Protein AF-A0AAW8UEX6-F1 (afdb_monomer_lite)

pLDDT: mean 79.21, std 12.57, range [28.19, 94.69]

Organism: NCBI:txid1358

Structure (mmCIF, N/CA/C/O backbone):
data_AF-A0AAW8UEX6-F1
#
_entry.id   AF-A0AAW8UEX6-F1
#
loop_
_atom_site.group_PDB
_atom_site.id
_atom_site.type_symbol
_atom_site.label_atom_id
_atom_site.label_alt_id
_atom_site.label_comp_id
_atom_site.label_asym_id
_atom_site.label_entity_id
_atom_site.label_seq_id
_atom_site.pdbx_PDB_ins_code
_atom_site.Cartn_x
_atom_site.Cartn_y
_atom_site.Cartn_z
_atom_site.occupancy
_atom_site.B_iso_or_equiv
_atom_site.auth_seq_id
_atom_site.auth_comp_id
_atom_site.auth_asym_id
_atom_site.auth_atom_id
_atom_site.pdbx_PDB_model_num
ATOM 1 N N . MET A 1 1 ? 12.044 22.350 -13.941 1.00 40.78 1 MET A N 1
ATOM 2 C CA . MET A 1 1 ? 11.213 21.333 -14.609 1.00 40.78 1 MET A CA 1
ATOM 3 C C . MET A 1 1 ? 11.373 20.069 -13.794 1.00 40.78 1 MET A C 1
ATOM 5 O O . MET A 1 1 ? 12.508 19.643 -13.635 1.00 40.78 1 MET A O 1
ATOM 9 N N . SER A 1 2 ? 10.302 19.578 -13.172 1.00 47.12 2 SER A N 1
ATOM 10 C CA . SER A 1 2 ? 10.301 18.225 -12.612 1.00 47.12 2 SER A CA 1
ATOM 11 C C . SER A 1 2 ? 10.229 17.292 -13.816 1.00 47.12 2 SER A C 1
ATOM 13 O O . SER A 1 2 ? 9.308 17.398 -14.619 1.00 47.12 2 SER A O 1
ATOM 15 N N . THR A 1 3 ? 11.288 16.526 -14.040 1.00 62.28 3 THR A N 1
ATOM 16 C CA . THR A 1 3 ? 11.260 15.385 -14.950 1.00 62.28 3 THR A CA 1
ATOM 17 C C . THR A 1 3 ? 10.603 14.263 -14.170 1.00 62.28 3 THR A C 1
ATOM 19 O O . THR A 1 3 ? 11.248 13.708 -13.283 1.00 62.28 3 THR A O 1
ATOM 22 N N . GLU A 1 4 ? 9.320 14.022 -14.432 1.00 71.56 4 GLU A N 1
ATOM 23 C CA . GLU A 1 4 ? 8.622 12.826 -13.951 1.00 71.56 4 GLU A CA 1
ATOM 24 C C . GLU A 1 4 ? 9.456 11.600 -14.346 1.00 71.56 4 GLU A C 1
ATOM 26 O O . GLU A 1 4 ? 9.853 11.463 -15.508 1.00 71.56 4 GLU A O 1
ATOM 31 N N . LEU A 1 5 ? 9.809 10.767 -13.364 1.00 82.94 5 LEU A N 1
ATOM 32 C CA . LEU A 1 5 ? 10.543 9.519 -13.593 1.00 82.94 5 LEU A CA 1
ATOM 33 C C . LEU A 1 5 ? 9.589 8.397 -13.996 1.00 82.94 5 LEU A C 1
ATOM 35 O O . LEU A 1 5 ? 10.024 7.404 -14.586 1.00 82.94 5 LEU A O 1
ATOM 39 N N . ILE A 1 6 ? 8.310 8.544 -13.650 1.00 88.81 6 ILE A N 1
ATOM 40 C CA . ILE A 1 6 ? 7.278 7.536 -13.825 1.00 88.81 6 ILE A CA 1
ATOM 41 C C . ILE A 1 6 ? 6.159 8.085 -14.711 1.00 88.81 6 ILE A C 1
ATOM 43 O O . ILE A 1 6 ? 5.722 9.221 -14.568 1.00 88.81 6 ILE A O 1
ATOM 47 N N . SER A 1 7 ? 5.656 7.251 -15.619 1.00 90.88 7 SER A N 1
ATOM 48 C CA . SER A 1 7 ? 4.504 7.570 -16.466 1.00 90.88 7 SER A CA 1
ATOM 49 C C . SER A 1 7 ? 3.579 6.360 -16.640 1.00 90.88 7 SER A C 1
ATOM 51 O O . SER A 1 7 ? 3.886 5.266 -16.171 1.00 90.88 7 SER A O 1
ATOM 53 N N . ASN A 1 8 ? 2.413 6.567 -17.269 1.00 91.25 8 ASN A N 1
ATOM 54 C CA . ASN A 1 8 ? 1.424 5.520 -17.582 1.00 91.25 8 ASN A CA 1
ATOM 55 C C . ASN A 1 8 ? 1.068 4.612 -16.391 1.00 91.25 8 ASN A C 1
ATOM 57 O O . ASN A 1 8 ? 1.027 3.388 -16.502 1.00 91.25 8 ASN A O 1
ATOM 61 N N . ILE A 1 9 ? 0.800 5.229 -15.239 1.00 92.81 9 ILE A N 1
ATOM 62 C CA . ILE A 1 9 ? 0.497 4.507 -14.004 1.00 92.81 9 ILE A CA 1
ATOM 63 C C . ILE A 1 9 ? -0.887 3.853 -14.097 1.00 92.81 9 ILE A C 1
ATOM 65 O O . ILE A 1 9 ? -1.900 4.523 -14.306 1.00 92.81 9 ILE A O 1
ATOM 69 N N . SER A 1 10 ? -0.925 2.545 -13.867 1.00 93.19 10 SER A N 1
ATOM 70 C CA . SER A 1 10 ? -2.130 1.741 -13.695 1.00 93.19 10 SER A CA 1
ATOM 71 C C . SER A 1 10 ? -2.146 1.158 -12.286 1.00 93.19 10 SER A C 1
ATOM 73 O O . SER A 1 10 ? -1.207 0.487 -11.866 1.00 93.19 10 SER A O 1
ATOM 75 N N . VAL A 1 11 ? -3.221 1.412 -11.541 1.00 92.56 11 VAL A N 1
ATOM 76 C CA . VAL A 1 11 ? -3.396 0.929 -10.166 1.00 92.56 11 VAL A CA 1
ATOM 77 C C . VAL A 1 11 ? -4.535 -0.082 -10.146 1.00 92.56 11 VAL A C 1
ATOM 79 O O . VAL A 1 11 ? -5.685 0.256 -10.424 1.00 92.56 11 VAL A O 1
ATOM 82 N N . THR A 1 12 ? -4.225 -1.327 -9.793 1.00 92.81 12 THR A N 1
ATOM 83 C CA . THR A 1 12 ? -5.200 -2.418 -9.682 1.00 92.81 12 THR A CA 1
ATOM 84 C C . THR A 1 12 ? -5.254 -2.926 -8.249 1.00 92.81 12 THR A C 1
ATOM 86 O O . THR A 1 12 ? -4.227 -3.253 -7.663 1.00 92.81 12 THR A O 1
ATOM 89 N N . LEU A 1 13 ? -6.457 -3.038 -7.683 1.00 91.25 13 LEU A N 1
ATOM 90 C CA . LEU A 1 13 ? -6.670 -3.687 -6.389 1.00 91.25 13 LEU A CA 1
ATOM 91 C C . LEU A 1 13 ? -6.642 -5.212 -6.572 1.00 91.25 13 LEU A C 1
ATOM 93 O O . LEU A 1 13 ? -7.591 -5.790 -7.102 1.00 91.25 13 LEU A O 1
ATOM 97 N N . SER A 1 14 ? -5.553 -5.846 -6.142 1.00 89.69 14 SER A N 1
ATOM 98 C CA . SER A 1 14 ? -5.319 -7.291 -6.268 1.00 89.69 14 SER A CA 1
ATOM 99 C C . SER A 1 14 ? -6.059 -8.083 -5.196 1.00 89.69 14 SER A C 1
ATOM 101 O O . SER A 1 14 ? -6.673 -9.110 -5.481 1.00 89.69 14 SER A O 1
ATOM 103 N N . GLU A 1 15 ? -6.018 -7.605 -3.953 1.00 88.56 15 GLU A N 1
ATOM 104 C CA . GLU A 1 15 ? -6.711 -8.235 -2.836 1.00 88.56 15 GLU A CA 1
ATOM 105 C C . GLU A 1 15 ? -7.242 -7.186 -1.862 1.00 88.56 15 GLU A C 1
ATOM 107 O O . GLU A 1 15 ? -6.566 -6.217 -1.522 1.00 88.56 15 GLU A O 1
ATOM 112 N N . LEU A 1 16 ? -8.462 -7.424 -1.381 1.00 87.69 16 LEU A N 1
ATOM 113 C CA . LEU A 1 16 ? -9.099 -6.651 -0.330 1.00 87.69 16 LEU A CA 1
ATOM 114 C C . LEU A 1 16 ? -9.545 -7.595 0.777 1.00 87.69 16 LEU A C 1
ATOM 116 O O . LEU A 1 16 ? -10.330 -8.514 0.531 1.00 87.69 16 LEU A O 1
ATOM 120 N N . LYS A 1 17 ? -9.089 -7.349 2.002 1.00 85.25 17 LYS A N 1
ATOM 121 C CA . LYS A 1 17 ? -9.559 -8.064 3.187 1.00 85.25 17 LYS A CA 1
ATOM 122 C C . LYS A 1 17 ? -9.986 -7.070 4.245 1.00 85.25 17 LYS A C 1
ATOM 124 O O . LYS A 1 17 ? -9.276 -6.124 4.567 1.00 85.25 17 LYS A O 1
ATOM 129 N N . PHE A 1 18 ? -11.153 -7.322 4.802 1.00 82.19 18 PHE A N 1
ATOM 130 C CA . PHE A 1 18 ? -11.672 -6.588 5.934 1.00 82.19 18 PHE A CA 1
ATOM 131 C C . PHE A 1 18 ? -12.153 -7.609 6.947 1.00 82.19 18 PHE A C 1
ATOM 133 O O . PHE A 1 18 ? -13.060 -8.387 6.650 1.00 82.19 18 PHE A O 1
ATOM 140 N N . ASP A 1 19 ? -11.509 -7.630 8.106 1.00 79.88 19 ASP A N 1
ATOM 141 C CA . ASP A 1 19 ? -11.882 -8.512 9.201 1.00 79.88 19 ASP A CA 1
ATOM 142 C C . ASP A 1 19 ? -12.117 -7.664 10.449 1.00 79.88 19 ASP A C 1
ATOM 144 O O . ASP A 1 19 ? -11.215 -6.998 10.961 1.00 79.88 19 ASP A O 1
ATOM 148 N N . MET A 1 20 ? -13.367 -7.667 10.904 1.00 79.56 20 MET A N 1
ATOM 149 C CA . MET A 1 20 ? -13.786 -7.077 12.167 1.00 79.56 20 MET A CA 1
ATOM 150 C C . MET A 1 20 ? -14.446 -8.165 12.991 1.00 79.56 20 MET A C 1
ATOM 152 O O . MET A 1 20 ? -15.650 -8.408 12.887 1.00 79.56 20 MET A O 1
ATOM 156 N N . GLN A 1 21 ? -13.656 -8.820 13.830 1.00 75.25 21 GLN A N 1
ATOM 157 C CA . GLN A 1 21 ? -14.174 -9.878 14.691 1.00 75.25 21 GLN A CA 1
ATOM 158 C C . GLN A 1 21 ? -14.960 -9.305 15.880 1.00 75.25 21 GLN A C 1
ATOM 160 O O . GLN A 1 21 ? -15.771 -10.005 16.486 1.00 75.25 21 GLN A O 1
ATOM 165 N N . LYS A 1 22 ? -14.735 -8.029 16.224 1.00 75.88 22 LYS A N 1
ATOM 166 C CA . LYS A 1 22 ? -15.435 -7.297 17.289 1.00 75.88 22 LYS A CA 1
ATOM 167 C C . LYS A 1 22 ? -15.482 -5.802 16.969 1.00 75.88 22 LYS A C 1
ATOM 169 O O . LYS A 1 22 ? -14.673 -5.315 16.193 1.00 75.88 22 LYS A O 1
ATOM 174 N N . PHE A 1 23 ? -16.391 -5.041 17.576 1.00 75.50 23 PHE A N 1
ATOM 175 C CA . PHE A 1 23 ? -16.307 -3.581 17.457 1.00 75.50 23 PHE A CA 1
ATOM 176 C C . PHE A 1 23 ? -14.954 -3.093 18.013 1.00 75.50 23 PHE A C 1
ATOM 178 O O . PHE A 1 23 ? -14.547 -3.572 19.077 1.00 75.50 23 PHE A O 1
ATOM 185 N N . PRO A 1 24 ? -14.229 -2.201 17.309 1.00 76.94 24 PRO A N 1
ATOM 186 C CA . PRO A 1 24 ? -12.969 -1.663 17.804 1.00 76.94 24 PRO A CA 1
ATOM 187 C C . PRO A 1 24 ? -13.174 -0.956 19.139 1.00 76.94 24 PRO A C 1
ATOM 189 O O . PRO A 1 24 ? -14.153 -0.231 19.318 1.00 76.94 24 PRO A O 1
ATOM 192 N N . ASN A 1 25 ? -12.251 -1.177 20.075 1.00 77.50 25 ASN A N 1
ATOM 193 C CA . ASN A 1 25 ? -12.262 -0.436 21.328 1.00 77.50 25 ASN A CA 1
ATOM 194 C C . ASN A 1 25 ? -12.066 1.049 21.018 1.00 77.50 25 ASN A C 1
ATOM 196 O O . ASN A 1 25 ? -11.170 1.406 20.254 1.00 77.50 25 ASN A O 1
ATOM 200 N N . VAL A 1 26 ? -12.909 1.885 21.611 1.00 74.69 26 VAL A N 1
ATOM 201 C CA . VAL A 1 26 ? -12.828 3.342 21.521 1.00 74.69 26 VAL A CA 1
ATOM 202 C C . VAL A 1 26 ? -12.106 3.905 22.741 1.00 74.69 26 VAL A C 1
ATOM 204 O O . VAL A 1 26 ? -12.065 3.265 23.795 1.00 74.69 26 VAL A O 1
ATOM 207 N N . ASP A 1 27 ? -11.537 5.095 22.596 1.00 75.00 27 ASP A N 1
ATOM 208 C CA . ASP A 1 27 ? -11.001 5.867 23.712 1.00 75.00 27 ASP A CA 1
ATOM 209 C C . ASP A 1 27 ? -12.117 6.474 24.591 1.00 75.00 27 ASP A C 1
ATOM 211 O O . ASP A 1 27 ? -13.318 6.288 24.367 1.00 75.00 27 ASP A O 1
ATOM 215 N N . GLU A 1 28 ? -11.714 7.232 25.610 1.00 78.12 28 GLU A N 1
ATOM 216 C CA . GLU A 1 28 ? -12.614 7.952 26.519 1.00 78.12 28 GLU A CA 1
ATOM 217 C C . GLU A 1 28 ? -13.505 9.006 25.829 1.00 78.12 28 GLU A C 1
ATOM 219 O O . GLU A 1 28 ? -14.533 9.398 26.382 1.00 78.12 28 GLU A O 1
ATOM 224 N N . ASN A 1 29 ? -13.160 9.416 24.604 1.00 77.38 29 ASN A N 1
ATOM 225 C CA . ASN A 1 29 ? -13.908 10.361 23.775 1.00 77.38 29 ASN A CA 1
ATOM 226 C C . ASN A 1 29 ? -14.780 9.663 22.718 1.00 77.38 29 ASN A C 1
ATOM 228 O O . ASN A 1 29 ? -15.321 10.327 21.828 1.00 77.38 29 ASN A O 1
ATOM 232 N N . ASN A 1 30 ? -14.936 8.338 22.811 1.00 72.06 30 ASN A N 1
ATOM 233 C CA . ASN A 1 30 ? -15.661 7.514 21.847 1.00 72.06 30 ASN A CA 1
ATOM 234 C C . ASN A 1 30 ? -15.061 7.583 20.424 1.00 72.06 30 ASN A C 1
ATOM 236 O O . ASN A 1 30 ? -15.783 7.481 19.428 1.00 72.06 30 ASN A O 1
ATOM 240 N N . GLN A 1 31 ? -13.743 7.778 20.325 1.00 73.94 31 GLN A N 1
ATOM 241 C CA . GLN A 1 31 ? -12.986 7.803 19.077 1.00 73.94 31 GLN A CA 1
ATOM 242 C C . GLN A 1 31 ? -12.211 6.501 18.882 1.00 73.94 31 GLN A C 1
ATOM 244 O O . GLN A 1 31 ? -11.728 5.889 19.832 1.00 73.94 31 GLN A O 1
ATOM 249 N N . VAL A 1 32 ? -12.086 6.077 17.626 1.00 78.62 32 VAL A N 1
ATOM 250 C CA . VAL A 1 32 ? -11.239 4.942 17.245 1.00 78.62 32 VAL A CA 1
ATOM 251 C C . VAL A 1 32 ? -9.905 5.467 16.744 1.00 78.62 32 VAL A C 1
ATOM 253 O O . VAL A 1 32 ? -9.859 6.293 15.831 1.00 78.62 32 VAL A O 1
ATOM 256 N N . SER A 1 33 ? -8.822 4.968 17.331 1.00 80.88 33 SER A N 1
ATOM 257 C CA . SER A 1 33 ? -7.461 5.219 16.875 1.00 80.88 33 SER A CA 1
ATOM 258 C C . SER A 1 33 ? -7.150 4.361 15.654 1.00 80.88 33 SER A C 1
ATOM 260 O O . SER A 1 33 ? -7.652 3.240 15.510 1.00 80.88 33 SER A O 1
ATOM 262 N N . VAL A 1 34 ? -6.291 4.887 14.779 1.00 80.62 34 VAL A N 1
ATOM 263 C CA . VAL A 1 34 ? -5.934 4.232 13.519 1.00 80.62 34 VAL A CA 1
ATOM 264 C C . VAL A 1 34 ? -4.442 4.241 13.287 1.00 80.62 34 VAL A C 1
ATOM 266 O O . VAL A 1 34 ? -3.789 5.275 13.381 1.00 80.62 34 VAL A O 1
ATOM 269 N N . GLY A 1 35 ? -3.916 3.065 12.959 1.00 79.81 35 GLY A N 1
ATOM 270 C CA . GLY A 1 35 ? -2.525 2.880 12.565 1.00 79.81 35 GLY A CA 1
ATOM 271 C C . GLY A 1 35 ? -2.472 2.385 11.138 1.00 79.81 35 GLY A C 1
ATOM 272 O O . GLY A 1 35 ? -3.219 1.478 10.781 1.00 79.81 35 GLY A O 1
ATOM 273 N N . ILE A 1 36 ? -1.588 2.963 10.332 1.00 80.56 36 ILE A N 1
ATOM 274 C CA . ILE A 1 36 ? -1.416 2.574 8.935 1.00 80.56 36 ILE A CA 1
ATOM 275 C C . ILE A 1 36 ? -0.019 1.984 8.764 1.00 80.56 36 ILE A C 1
ATOM 277 O O . ILE A 1 36 ? 0.987 2.630 9.049 1.00 80.56 36 ILE A O 1
ATOM 281 N N . GLY A 1 37 ? 0.016 0.726 8.339 1.00 78.44 37 GLY A N 1
ATOM 282 C CA . GLY A 1 37 ? 1.183 0.030 7.830 1.00 78.44 37 GLY A CA 1
ATOM 283 C C . GLY A 1 37 ? 1.213 0.104 6.308 1.00 78.44 37 GLY A C 1
ATOM 284 O O . GLY A 1 37 ? 0.182 -0.053 5.654 1.00 78.44 37 GLY A O 1
ATOM 285 N N . THR A 1 38 ? 2.384 0.320 5.722 1.00 78.38 38 THR A N 1
ATOM 286 C CA . THR A 1 38 ? 2.561 0.295 4.266 1.00 78.38 38 THR A CA 1
ATOM 287 C C . THR A 1 38 ? 3.846 -0.431 3.925 1.00 78.38 38 THR A C 1
ATOM 289 O O . THR A 1 38 ? 4.838 -0.292 4.638 1.00 78.38 38 THR A O 1
ATOM 292 N N . LYS A 1 39 ? 3.819 -1.241 2.871 1.00 77.88 39 LYS A N 1
ATOM 293 C CA . LYS A 1 39 ? 4.997 -1.912 2.328 1.00 77.88 39 LYS A CA 1
ATOM 294 C C . LYS A 1 39 ? 4.913 -1.891 0.809 1.00 77.88 39 LYS A C 1
ATOM 296 O O . LYS A 1 39 ? 3.936 -2.377 0.252 1.00 77.88 39 LYS A O 1
ATOM 301 N N . ILE A 1 40 ? 5.957 -1.392 0.162 1.00 78.25 40 ILE A N 1
ATOM 302 C CA . ILE A 1 40 ? 6.204 -1.673 -1.249 1.00 78.25 40 ILE A CA 1
ATOM 303 C C . ILE A 1 40 ? 7.019 -2.964 -1.306 1.00 78.25 40 ILE A C 1
ATOM 305 O O . ILE A 1 40 ? 8.049 -3.084 -0.640 1.00 78.25 40 ILE A O 1
ATOM 309 N N . ASP A 1 41 ? 6.506 -3.965 -2.007 1.00 72.62 41 ASP A N 1
ATOM 310 C CA . ASP A 1 41 ? 7.178 -5.242 -2.201 1.00 72.62 41 ASP A CA 1
ATOM 311 C C . ASP A 1 41 ? 8.086 -5.215 -3.439 1.00 72.62 41 ASP A C 1
ATOM 313 O O . ASP A 1 41 ? 8.389 -4.164 -3.998 1.00 72.62 41 ASP A O 1
ATOM 317 N N . SER A 1 42 ? 8.563 -6.385 -3.856 1.00 74.06 42 SER A N 1
ATOM 318 C CA . SER A 1 42 ? 9.499 -6.533 -4.968 1.00 74.06 42 SER A CA 1
ATOM 319 C C . SER A 1 42 ? 9.029 -5.885 -6.276 1.00 74.06 42 SER A C 1
ATOM 321 O O . SER A 1 42 ? 7.891 -6.091 -6.708 1.00 74.06 42 SER A O 1
ATOM 323 N N . LEU A 1 43 ? 9.963 -5.215 -6.955 1.00 88.12 43 LEU A N 1
ATOM 324 C CA . LEU A 1 43 ? 9.820 -4.788 -8.343 1.00 88.12 43 LEU A CA 1
ATOM 325 C C . LEU A 1 43 ? 9.875 -5.991 -9.282 1.00 88.12 43 LEU A C 1
ATOM 327 O O . LEU A 1 43 ? 10.787 -6.817 -9.217 1.00 88.12 43 LEU A O 1
ATOM 331 N N . LYS A 1 44 ? 8.941 -6.039 -10.223 1.00 89.69 44 LYS A N 1
ATOM 332 C CA . LYS A 1 44 ? 8.912 -7.011 -11.304 1.00 89.69 44 LYS A CA 1
ATOM 333 C C . LYS A 1 44 ? 8.985 -6.288 -12.639 1.00 89.69 44 LYS A C 1
ATOM 335 O O . LYS A 1 44 ? 8.221 -5.370 -12.913 1.00 89.69 44 LYS A O 1
ATOM 340 N N . LYS A 1 45 ? 9.874 -6.751 -13.511 1.00 91.38 45 LYS A N 1
ATOM 341 C CA . LYS A 1 45 ? 9.902 -6.326 -14.909 1.00 91.38 45 LYS A CA 1
ATOM 342 C C . LYS A 1 45 ? 8.837 -7.083 -15.701 1.00 91.38 45 LYS A C 1
ATOM 344 O O . LYS A 1 45 ? 8.835 -8.316 -15.678 1.00 91.38 45 LYS A O 1
ATOM 349 N N . ILE A 1 46 ? 7.965 -6.357 -16.399 1.00 90.75 46 ILE A N 1
ATOM 350 C CA . ILE A 1 46 ? 7.027 -6.940 -17.368 1.00 90.75 46 ILE A CA 1
ATOM 351 C C . ILE A 1 46 ? 7.712 -6.974 -18.735 1.00 90.75 46 ILE A C 1
ATOM 353 O O . ILE A 1 46 ? 7.892 -8.043 -19.314 1.00 90.75 46 ILE A O 1
ATOM 357 N N . GLU A 1 47 ? 8.192 -5.818 -19.192 1.00 90.69 47 GLU A N 1
ATOM 358 C CA . GLU A 1 47 ? 8.989 -5.671 -20.408 1.00 90.69 47 GLU A CA 1
ATOM 359 C C . GLU A 1 47 ? 9.974 -4.498 -20.283 1.00 90.69 47 GLU A C 1
ATOM 361 O O . GLU A 1 47 ? 10.198 -3.959 -19.200 1.00 90.69 47 GLU A O 1
ATOM 366 N N . ILE A 1 48 ? 10.695 -4.164 -21.353 1.00 88.00 48 ILE A N 1
ATOM 367 C CA . ILE A 1 48 ? 11.661 -3.060 -21.308 1.00 88.00 48 ILE A CA 1
ATOM 368 C C . ILE A 1 48 ? 10.897 -1.748 -21.126 1.00 88.00 48 ILE A C 1
ATOM 370 O O . ILE A 1 48 ? 10.093 -1.395 -21.978 1.00 88.00 48 ILE A O 1
ATOM 374 N N . GLY A 1 49 ? 11.185 -1.035 -20.036 1.00 89.56 49 GLY A N 1
ATOM 375 C CA . GLY A 1 49 ? 10.546 0.245 -19.727 1.00 89.56 49 GLY A CA 1
ATOM 376 C C . GLY A 1 49 ? 9.215 0.126 -18.987 1.00 89.56 49 GLY A C 1
ATOM 377 O O . GLY A 1 49 ? 8.728 1.153 -18.544 1.00 89.56 49 GLY A O 1
ATOM 378 N N . HIS A 1 50 ? 8.681 -1.087 -18.788 1.00 93.44 50 HIS A N 1
ATOM 379 C CA . HIS A 1 50 ? 7.390 -1.325 -18.137 1.00 93.44 50 HIS A CA 1
ATOM 380 C C . HIS A 1 50 ? 7.521 -2.305 -16.962 1.00 93.44 50 HIS A C 1
ATOM 382 O O . HIS A 1 50 ? 8.020 -3.435 -17.103 1.00 93.44 50 HIS A O 1
ATOM 388 N N . TYR A 1 51 ? 7.070 -1.873 -15.788 1.00 93.12 51 TYR A N 1
ATOM 389 C CA . TYR A 1 51 ? 7.307 -2.548 -14.517 1.00 93.12 51 TYR A CA 1
ATOM 390 C C . TYR A 1 51 ? 6.034 -2.649 -13.679 1.00 93.12 51 TYR A C 1
ATOM 392 O O . TYR A 1 51 ? 5.066 -1.930 -13.890 1.00 93.12 51 TYR A O 1
ATOM 400 N N . SER A 1 52 ? 6.058 -3.567 -12.718 1.00 93.19 52 SER A N 1
ATOM 401 C CA . SER A 1 52 ? 4.980 -3.852 -11.776 1.00 93.19 52 SER A CA 1
ATOM 402 C C . SER A 1 52 ? 5.549 -3.921 -10.366 1.00 93.19 52 SER A C 1
ATOM 404 O O . SER A 1 52 ? 6.645 -4.447 -10.150 1.00 93.19 52 SER A O 1
ATOM 406 N N . VAL A 1 53 ? 4.796 -3.414 -9.399 1.00 90.88 53 VAL A N 1
ATOM 407 C CA . VAL A 1 53 ? 5.119 -3.532 -7.984 1.00 90.88 53 VAL A CA 1
ATOM 408 C C . VAL A 1 53 ? 3.862 -3.727 -7.157 1.00 90.88 53 VAL A C 1
ATOM 410 O O . VAL A 1 53 ? 2.811 -3.159 -7.446 1.00 90.88 53 VAL A O 1
ATOM 413 N N . HIS A 1 54 ? 3.985 -4.515 -6.095 1.00 88.06 54 HIS A N 1
ATOM 414 C CA . HIS A 1 54 ? 2.931 -4.664 -5.104 1.00 88.06 54 HIS A CA 1
ATOM 415 C C . HIS A 1 54 ? 3.082 -3.622 -3.999 1.00 88.06 54 HIS A C 1
ATOM 417 O O . HIS A 1 54 ? 4.115 -3.563 -3.336 1.00 88.06 54 HIS A O 1
ATOM 423 N N . ALA A 1 55 ? 2.049 -2.821 -3.771 1.00 86.56 55 ALA A N 1
ATOM 424 C CA . ALA A 1 55 ? 1.956 -1.909 -2.644 1.00 86.56 55 ALA A CA 1
ATOM 425 C C . ALA A 1 55 ? 0.865 -2.406 -1.691 1.00 86.56 55 ALA A C 1
ATOM 427 O O . ALA A 1 55 ? -0.323 -2.430 -2.015 1.00 86.56 55 ALA A O 1
ATOM 428 N N . VAL A 1 56 ? 1.289 -2.809 -0.499 1.00 84.88 56 VAL A N 1
ATOM 429 C CA . VAL A 1 56 ? 0.442 -3.399 0.532 1.00 84.88 56 VAL A CA 1
ATOM 430 C C . VAL A 1 56 ? 0.169 -2.376 1.622 1.00 84.88 56 VAL A C 1
ATOM 432 O O . VAL A 1 56 ? 1.094 -1.793 2.190 1.00 84.88 56 VAL A O 1
ATOM 43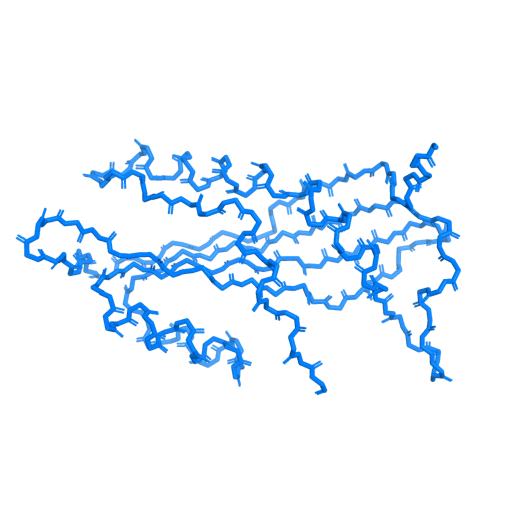5 N N . TYR A 1 57 ? -1.104 -2.223 1.963 1.00 83.56 57 TYR A N 1
ATOM 436 C CA . TYR A 1 57 ? -1.608 -1.316 2.983 1.00 83.56 57 TYR A CA 1
ATOM 437 C C . TYR A 1 57 ? -2.325 -2.121 4.046 1.00 83.56 57 TYR A C 1
ATOM 439 O O . TYR A 1 57 ? -3.175 -2.960 3.749 1.00 83.56 57 TYR A O 1
ATOM 447 N N . PHE A 1 58 ? -1.996 -1.828 5.293 1.00 83.19 58 PHE A N 1
ATOM 448 C CA . PHE A 1 58 ? -2.633 -2.415 6.451 1.00 83.19 58 PHE A CA 1
ATOM 449 C C . PHE A 1 58 ? -3.148 -1.300 7.344 1.00 83.19 58 PHE A C 1
ATOM 451 O O . PHE A 1 58 ? -2.409 -0.379 7.670 1.00 83.19 58 PHE A O 1
ATOM 458 N N . VAL A 1 59 ? -4.405 -1.369 7.755 1.00 83.38 59 VAL A N 1
ATOM 459 C CA . VAL A 1 59 ? -5.018 -0.379 8.635 1.00 83.38 59 VAL A CA 1
ATOM 460 C C . VAL A 1 59 ? -5.535 -1.090 9.877 1.00 83.38 59 VAL A C 1
ATOM 462 O O . VAL A 1 59 ? -6.384 -1.976 9.792 1.00 83.38 59 VAL A O 1
ATOM 465 N N . TYR A 1 60 ? -4.995 -0.703 11.028 1.00 84.44 60 TYR A N 1
ATOM 466 C CA . TYR A 1 60 ? -5.354 -1.203 12.352 1.00 84.44 60 TYR A CA 1
ATOM 467 C C . TYR A 1 60 ? -6.390 -0.287 12.985 1.00 84.44 60 TYR A C 1
ATOM 469 O O . TYR A 1 60 ? -6.221 0.932 12.948 1.00 84.44 60 TYR A O 1
ATOM 477 N N . LEU A 1 61 ? -7.418 -0.873 13.601 1.00 83.38 61 LEU A N 1
ATOM 478 C CA . LEU A 1 61 ? -8.481 -0.141 14.290 1.00 83.38 61 LEU A CA 1
ATOM 479 C C . LEU A 1 61 ? -8.562 -0.582 15.752 1.00 83.38 61 LEU A C 1
ATOM 481 O O . LEU A 1 61 ? -8.689 -1.775 16.032 1.00 83.38 61 LEU A O 1
ATOM 485 N N . GLY A 1 62 ? -8.543 0.367 16.684 1.00 83.50 62 GLY A N 1
ATOM 486 C CA . GLY A 1 62 ? -8.662 0.076 18.113 1.00 83.50 62 GLY A CA 1
ATOM 487 C C . GLY A 1 62 ? -8.383 1.297 18.978 1.00 83.50 62 GLY A C 1
ATOM 488 O O . GLY A 1 62 ? -8.515 2.427 18.515 1.00 83.50 62 GLY A O 1
ATOM 489 N N . ASN A 1 63 ? -7.974 1.061 20.222 1.00 82.88 63 ASN A N 1
ATOM 490 C CA . ASN A 1 63 ? -7.430 2.120 21.068 1.00 82.88 63 ASN A CA 1
ATOM 491 C C . ASN A 1 63 ? -5.960 2.402 20.705 1.00 82.88 63 ASN A C 1
ATOM 493 O O . ASN A 1 63 ? -5.324 1.621 19.992 1.00 82.88 63 ASN A O 1
ATOM 497 N N . GLU A 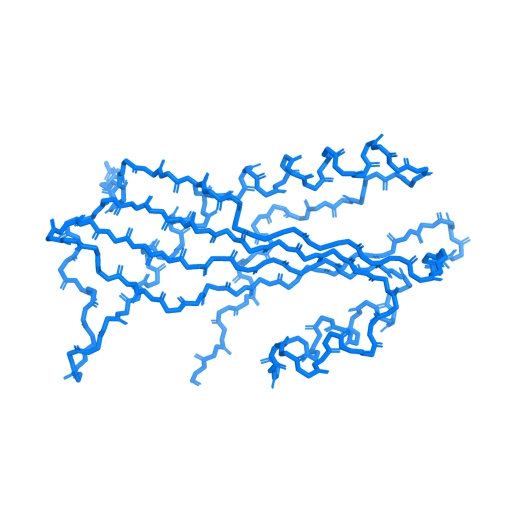1 64 ? -5.420 3.514 21.198 1.00 82.38 64 GLU A N 1
ATOM 498 C CA . GLU A 1 64 ? -4.072 3.981 20.857 1.00 82.38 64 GLU A CA 1
ATOM 499 C C . GLU A 1 64 ? -2.982 2.942 21.172 1.00 82.38 64 GLU A C 1
ATOM 501 O O . GLU A 1 64 ? -2.143 2.657 20.318 1.00 82.38 64 GLU A O 1
ATOM 506 N N . ASP A 1 65 ? -3.042 2.303 22.343 1.00 81.94 65 ASP A N 1
ATOM 507 C CA . ASP A 1 65 ? -2.059 1.299 22.769 1.00 81.94 65 ASP A CA 1
ATOM 508 C C . ASP A 1 65 ? -2.045 0.056 21.861 1.00 81.94 65 ASP A C 1
ATOM 510 O O . ASP A 1 65 ? -0.979 -0.445 21.485 1.00 81.94 65 ASP A O 1
ATOM 514 N N . GLU A 1 66 ? -3.224 -0.464 21.501 1.00 79.31 66 GLU A N 1
ATOM 515 C CA . GLU A 1 66 ? -3.366 -1.616 20.604 1.00 79.31 66 GLU A CA 1
ATOM 516 C C . GLU A 1 66 ? -2.872 -1.266 19.199 1.00 79.31 66 GLU A C 1
ATOM 518 O O . GLU A 1 66 ? -2.131 -2.037 18.582 1.00 79.31 66 GLU A O 1
ATOM 523 N N . VAL A 1 67 ? -3.237 -0.081 18.713 1.00 81.62 67 VAL A N 1
ATOM 524 C CA . VAL A 1 67 ? -2.842 0.427 17.401 1.00 81.62 67 VAL A CA 1
ATOM 525 C C . VAL A 1 67 ? -1.335 0.635 17.311 1.00 81.62 67 VAL A C 1
ATOM 527 O O . VAL A 1 67 ? -0.721 0.166 16.353 1.00 81.62 67 VAL A O 1
ATOM 530 N N . GLU A 1 68 ? -0.717 1.278 18.299 1.00 79.00 68 GLU A N 1
ATOM 531 C CA . GLU A 1 68 ? 0.719 1.557 18.289 1.00 79.00 68 GLU A CA 1
ATOM 532 C C . GLU A 1 68 ? 1.539 0.272 18.421 1.00 79.00 68 GLU A C 1
ATOM 534 O O . GLU A 1 68 ? 2.536 0.081 17.717 1.00 79.00 68 GLU A O 1
ATOM 539 N N . LYS A 1 69 ? 1.084 -0.662 19.265 1.00 79.75 69 LYS A N 1
ATOM 540 C CA . LYS A 1 69 ? 1.662 -2.006 19.338 1.00 79.75 69 LYS A CA 1
ATOM 541 C C . LYS A 1 69 ? 1.597 -2.700 17.979 1.00 79.75 69 LYS A C 1
ATOM 543 O O . LYS A 1 69 ? 2.581 -3.306 17.555 1.00 79.75 69 LYS A O 1
ATOM 548 N N . ASN A 1 70 ? 0.457 -2.625 17.294 1.00 78.12 70 ASN A N 1
ATOM 549 C CA . ASN A 1 70 ? 0.290 -3.295 16.013 1.00 78.12 70 ASN A CA 1
ATOM 550 C C . ASN A 1 70 ? 1.104 -2.639 14.892 1.00 78.12 70 ASN A C 1
ATOM 552 O O . ASN A 1 70 ? 1.735 -3.343 14.104 1.00 78.12 70 ASN A O 1
ATOM 556 N N . ARG A 1 71 ? 1.169 -1.304 14.874 1.00 74.50 71 ARG A N 1
ATOM 557 C CA . ARG A 1 71 ? 1.987 -0.523 13.942 1.00 74.50 71 ARG A CA 1
ATOM 558 C C . ARG A 1 71 ? 3.470 -0.881 14.048 1.00 74.50 71 ARG A C 1
ATOM 560 O O . ARG A 1 71 ? 4.110 -1.058 13.018 1.00 74.50 71 ARG A O 1
ATOM 567 N N . LYS A 1 72 ? 4.003 -1.032 15.268 1.00 74.12 72 LYS A N 1
ATOM 568 C CA . LYS A 1 72 ? 5.405 -1.435 15.496 1.00 74.12 72 LYS A CA 1
ATOM 569 C C . LYS A 1 72 ? 5.698 -2.870 15.072 1.00 74.12 72 LYS A C 1
ATOM 571 O O . LYS A 1 72 ? 6.749 -3.125 14.515 1.00 74.12 72 LYS A O 1
ATOM 576 N N . ASN A 1 73 ? 4.787 -3.807 15.324 1.00 70.50 73 ASN A N 1
ATOM 577 C CA . ASN A 1 73 ? 5.023 -5.217 14.995 1.00 70.50 73 ASN A CA 1
ATOM 578 C C . ASN A 1 73 ? 4.865 -5.522 13.494 1.00 70.50 73 ASN A C 1
ATOM 580 O O . ASN A 1 73 ? 5.412 -6.509 13.006 1.00 70.50 73 ASN A O 1
ATOM 584 N N . TRP A 1 74 ? 4.129 -4.687 12.753 1.00 66.69 74 TRP A N 1
ATOM 585 C CA . TRP A 1 74 ? 3.997 -4.804 11.297 1.00 66.69 74 TRP A CA 1
ATOM 586 C C . TRP A 1 74 ? 5.346 -4.779 10.576 1.00 66.69 74 TRP A C 1
ATOM 588 O O . TRP A 1 74 ? 5.540 -5.518 9.617 1.00 66.69 74 TRP A O 1
ATOM 598 N N . SER A 1 75 ? 6.309 -3.979 11.039 1.00 58.31 75 SER A N 1
ATOM 599 C CA . SER A 1 75 ? 7.619 -3.905 10.386 1.00 58.31 75 SER A CA 1
ATOM 600 C C . SER A 1 75 ? 8.421 -5.214 10.465 1.00 58.31 75 SER A C 1
ATOM 602 O O . SER A 1 75 ? 9.385 -5.365 9.720 1.00 58.31 75 SER A O 1
ATOM 604 N N . GLU A 1 76 ? 8.029 -6.184 11.304 1.00 53.44 76 GLU A N 1
ATOM 605 C CA . GLU A 1 76 ? 8.839 -7.371 11.619 1.00 53.44 76 GLU A CA 1
ATOM 606 C C . GLU A 1 76 ? 8.445 -8.676 10.878 1.00 53.44 76 GLU A C 1
ATOM 608 O O . GLU A 1 76 ? 9.115 -9.695 11.053 1.00 53.44 76 G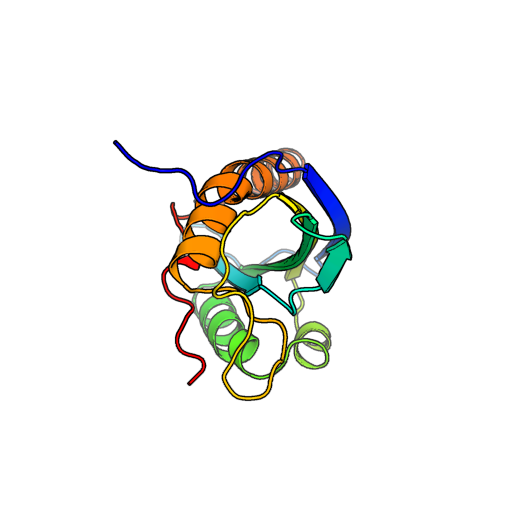LU A O 1
ATOM 613 N N . GLY A 1 77 ? 7.427 -8.701 10.000 1.00 53.62 77 GLY A N 1
ATOM 614 C CA . GLY A 1 77 ? 7.182 -9.863 9.115 1.00 53.62 77 GLY A CA 1
ATOM 615 C C . GLY A 1 77 ? 5.709 -10.237 8.883 1.00 53.62 77 GLY A C 1
ATOM 616 O O . GLY A 1 77 ? 5.052 -10.883 9.705 1.00 53.62 77 GLY A O 1
ATOM 617 N N . ASN A 1 78 ? 5.217 -9.918 7.684 1.00 58.03 78 ASN A N 1
ATOM 618 C CA . ASN A 1 78 ? 3.809 -9.597 7.408 1.00 58.03 78 ASN A CA 1
ATOM 619 C C . ASN A 1 78 ? 2.760 -10.720 7.343 1.00 58.03 78 ASN A C 1
ATOM 621 O O . ASN A 1 78 ? 1.578 -10.406 7.298 1.00 58.03 78 ASN A O 1
ATOM 625 N N . VAL A 1 79 ? 3.095 -12.014 7.377 1.00 51.94 79 VAL A N 1
ATOM 626 C CA . VAL A 1 79 ? 2.053 -13.065 7.212 1.00 51.94 79 VAL A CA 1
ATOM 627 C C . VAL A 1 79 ? 1.657 -13.741 8.529 1.00 51.94 79 VAL A C 1
ATOM 629 O O . VAL A 1 79 ? 0.505 -14.131 8.713 1.00 51.94 79 VAL A O 1
ATOM 632 N N . LYS A 1 80 ? 2.581 -13.868 9.491 1.00 52.66 80 LYS A N 1
ATOM 633 C CA . LYS A 1 80 ? 2.262 -14.454 10.808 1.00 52.66 80 LYS A CA 1
ATOM 634 C C . LYS A 1 80 ? 1.552 -13.461 11.727 1.00 52.66 80 LYS A C 1
ATOM 636 O O . LYS A 1 80 ? 0.765 -13.887 12.567 1.00 52.66 80 LYS A O 1
ATOM 641 N N . PHE A 1 81 ? 1.810 -12.168 11.541 1.00 56.91 81 PHE A N 1
ATOM 642 C CA . PHE A 1 81 ? 1.309 -11.101 12.399 1.00 56.91 81 PHE A CA 1
ATOM 643 C C . PHE A 1 81 ? -0.216 -10.911 12.298 1.00 56.91 81 PHE A C 1
ATOM 645 O O . PHE A 1 81 ? -0.886 -10.803 13.321 1.00 56.91 81 PHE A O 1
ATOM 652 N N . ILE A 1 82 ? -0.783 -11.018 11.090 1.00 62.38 82 ILE A N 1
ATOM 653 C CA . ILE A 1 82 ? -2.220 -10.815 10.817 1.00 62.38 82 ILE A CA 1
ATOM 654 C C . ILE A 1 82 ? -3.116 -11.788 11.606 1.00 62.38 82 ILE A C 1
ATOM 656 O O . ILE A 1 82 ? -4.230 -11.438 11.981 1.00 62.38 82 ILE A O 1
ATOM 660 N N . LYS A 1 83 ? -2.627 -12.995 11.933 1.00 63.25 83 LYS A N 1
ATOM 661 C CA . LYS A 1 83 ? -3.422 -14.019 12.639 1.00 63.25 83 LYS A CA 1
ATOM 662 C C . LYS A 1 83 ? -3.905 -13.601 14.030 1.00 63.25 83 LYS A C 1
ATOM 664 O O . LYS A 1 83 ? -4.867 -14.184 14.516 1.00 63.25 83 LYS A O 1
ATOM 669 N N . ASN A 1 84 ? -3.239 -12.641 14.668 1.00 68.06 84 ASN A N 1
ATOM 670 C CA . ASN A 1 84 ? -3.548 -12.218 16.036 1.00 68.06 84 ASN A CA 1
ATOM 671 C C . ASN A 1 84 ? -4.257 -10.857 16.097 1.00 68.06 84 ASN A C 1
ATOM 673 O O . ASN A 1 84 ? -4.387 -10.293 17.183 1.00 68.06 84 ASN A O 1
ATOM 677 N N . ILE A 1 85 ? -4.684 -10.312 14.954 1.00 74.50 85 ILE A N 1
ATOM 678 C CA . ILE A 1 85 ? -5.254 -8.968 14.865 1.00 74.50 85 ILE A CA 1
ATOM 679 C C . ILE A 1 85 ? -6.754 -9.080 14.702 1.00 74.50 85 ILE A C 1
ATOM 681 O O . ILE A 1 85 ? -7.249 -9.680 13.755 1.00 74.50 85 ILE A O 1
ATOM 685 N N . THR A 1 86 ? -7.471 -8.493 15.653 1.00 75.44 86 THR A N 1
ATOM 686 C CA . THR A 1 86 ? -8.923 -8.645 15.749 1.00 75.44 86 THR A CA 1
ATOM 687 C C . THR A 1 86 ? -9.690 -7.754 14.780 1.00 75.44 86 THR A C 1
ATOM 689 O O . THR A 1 86 ? -10.782 -8.128 14.363 1.00 75.44 86 THR A O 1
ATOM 692 N N . ASN A 1 87 ? -9.137 -6.579 14.464 1.00 82.75 87 ASN A N 1
ATOM 693 C CA . ASN A 1 87 ? -9.797 -5.549 13.669 1.00 82.75 87 ASN A CA 1
ATOM 694 C C . ASN A 1 87 ? -8.800 -4.927 12.707 1.00 82.75 87 ASN A C 1
ATOM 696 O O . ASN A 1 87 ? -7.931 -4.146 13.112 1.00 82.75 87 ASN A O 1
ATOM 700 N N . TYR A 1 88 ? -8.922 -5.286 11.437 1.00 84.00 88 TYR A N 1
ATOM 701 C CA . TYR A 1 88 ? -8.056 -4.734 10.424 1.00 84.00 88 TYR A CA 1
ATOM 702 C C . TYR A 1 88 ? -8.689 -4.648 9.051 1.00 84.00 88 TYR A C 1
ATOM 704 O O . TYR A 1 88 ? -9.620 -5.364 8.677 1.00 84.00 88 TYR A O 1
ATOM 712 N N . PHE A 1 89 ? -8.078 -3.771 8.279 1.00 85.56 89 PHE A N 1
ATOM 713 C CA . PHE A 1 89 ? -8.260 -3.667 6.859 1.00 85.56 89 PHE A CA 1
ATOM 714 C C . PHE A 1 89 ? -6.920 -3.907 6.164 1.00 85.56 89 PHE A C 1
ATOM 716 O O . PHE A 1 89 ? -5.884 -3.414 6.600 1.00 85.56 89 PHE A O 1
ATOM 723 N N . PHE A 1 90 ? -6.948 -4.674 5.087 1.00 86.25 90 PHE A N 1
ATOM 724 C CA . PHE A 1 90 ? -5.801 -4.985 4.255 1.00 86.25 90 PHE A CA 1
ATOM 725 C C . PHE A 1 90 ? -6.167 -4.736 2.798 1.00 86.25 90 PHE A C 1
ATOM 727 O O . PHE A 1 90 ? -7.218 -5.184 2.328 1.00 86.25 90 PHE A O 1
ATOM 734 N N . ALA A 1 91 ? -5.272 -4.065 2.085 1.00 87.38 91 ALA A N 1
ATOM 735 C CA . ALA A 1 91 ? -5.363 -3.911 0.649 1.00 87.38 91 ALA A CA 1
ATOM 736 C C . ALA A 1 91 ? -4.000 -4.142 0.002 1.00 87.38 91 ALA A C 1
ATOM 738 O O . ALA A 1 91 ? -3.013 -3.515 0.381 1.00 87.38 91 ALA A O 1
ATOM 739 N N . ASP A 1 92 ? -3.968 -5.026 -0.984 1.00 88.62 92 ASP A N 1
ATOM 740 C CA . ASP A 1 92 ? -2.820 -5.256 -1.855 1.00 88.62 92 ASP A CA 1
ATOM 741 C C . ASP A 1 92 ? -3.143 -4.689 -3.229 1.00 88.62 92 ASP A C 1
ATOM 743 O O . ASP A 1 92 ? -4.144 -5.061 -3.849 1.00 88.62 92 ASP A O 1
ATOM 747 N N . PHE A 1 93 ? -2.299 -3.781 -3.694 1.00 90.38 93 PHE A N 1
ATOM 748 C CA . PHE A 1 93 ? -2.426 -3.161 -4.994 1.00 90.38 93 PHE A CA 1
ATOM 749 C C . PHE A 1 93 ? -1.250 -3.538 -5.878 1.00 90.38 93 PHE A C 1
ATOM 751 O O . PHE A 1 93 ? -0.099 -3.351 -5.497 1.00 90.38 93 PHE A O 1
ATOM 758 N N . ASN A 1 94 ? -1.546 -4.002 -7.087 1.00 93.00 94 ASN A N 1
ATOM 759 C CA . ASN A 1 94 ? -0.568 -4.049 -8.161 1.00 93.00 94 ASN A CA 1
ATOM 760 C C . ASN A 1 94 ? -0.530 -2.675 -8.833 1.00 93.00 94 ASN A C 1
ATOM 762 O O . ASN A 1 94 ? -1.561 -2.185 -9.303 1.00 93.00 94 ASN A O 1
ATOM 766 N N . ILE A 1 95 ? 0.646 -2.061 -8.866 1.00 93.50 95 ILE A N 1
ATOM 767 C CA . ILE A 1 95 ? 0.890 -0.805 -9.561 1.00 93.50 95 ILE A CA 1
ATOM 768 C C . ILE A 1 95 ? 1.805 -1.107 -10.739 1.00 93.50 95 ILE A C 1
ATOM 770 O O . ILE A 1 95 ? 2.946 -1.524 -10.549 1.00 93.50 95 ILE A O 1
ATOM 774 N N . GLU A 1 96 ? 1.291 -0.903 -11.944 1.00 94.69 96 GLU A N 1
ATOM 775 C CA . GLU A 1 96 ? 2.047 -0.999 -13.188 1.00 94.69 96 GLU A CA 1
ATOM 776 C C . GLU A 1 96 ? 2.390 0.398 -13.675 1.00 94.69 96 GLU A C 1
ATOM 778 O O . GLU A 1 96 ? 1.579 1.317 -13.554 1.00 94.69 96 GLU A O 1
ATOM 783 N N . PHE A 1 97 ? 3.603 0.576 -14.178 1.00 93.69 97 PHE A N 1
ATOM 784 C CA . PHE A 1 97 ? 4.092 1.885 -14.571 1.00 93.69 97 PHE A CA 1
ATOM 785 C C . PHE A 1 97 ? 5.236 1.792 -15.574 1.00 93.69 97 PHE A C 1
ATOM 787 O O . PHE A 1 97 ? 5.966 0.796 -15.628 1.00 93.69 97 PHE A O 1
ATOM 794 N N . ASP A 1 98 ? 5.416 2.875 -16.321 1.00 93.62 98 ASP A N 1
ATOM 795 C CA . ASP A 1 98 ? 6.522 3.048 -17.250 1.00 93.62 98 ASP A CA 1
ATOM 796 C C . ASP A 1 98 ? 7.611 3.920 -16.631 1.00 93.62 98 ASP A C 1
ATOM 798 O O . ASP A 1 98 ? 7.323 4.925 -15.979 1.00 93.62 98 ASP A O 1
ATOM 802 N N . THR A 1 99 ? 8.874 3.563 -16.856 1.00 90.38 99 THR A N 1
ATOM 803 C CA . THR A 1 99 ? 10.009 4.396 -16.451 1.00 90.38 99 THR A CA 1
ATOM 804 C C . THR A 1 99 ? 11.225 4.192 -17.353 1.00 90.38 99 THR A C 1
ATOM 806 O O . THR A 1 99 ? 11.537 3.079 -17.787 1.00 90.38 99 THR A O 1
ATOM 809 N N . GLU A 1 100 ? 11.936 5.290 -17.604 1.00 85.12 100 GLU A N 1
ATOM 810 C CA . GLU A 1 100 ? 13.245 5.303 -18.267 1.00 85.12 100 GLU A CA 1
ATOM 811 C C . GLU A 1 100 ? 14.405 5.265 -17.258 1.00 85.12 100 GLU A C 1
ATOM 813 O O . GLU A 1 100 ? 15.576 5.343 -17.643 1.00 85.12 100 GLU A O 1
ATOM 818 N N . ASP A 1 101 ? 14.097 5.149 -15.962 1.00 83.06 101 ASP A N 1
ATOM 819 C CA . ASP A 1 101 ? 15.099 5.077 -14.912 1.00 83.06 101 ASP A CA 1
ATOM 820 C C . ASP A 1 101 ? 15.987 3.843 -15.116 1.00 83.06 101 ASP A C 1
ATOM 822 O O . ASP A 1 101 ? 15.558 2.689 -15.074 1.00 83.06 101 ASP A O 1
ATOM 826 N N . SER A 1 102 ? 17.267 4.098 -15.366 1.00 79.06 102 SER A N 1
ATOM 827 C CA . SER A 1 102 ? 18.267 3.050 -15.571 1.00 79.06 102 SER A CA 1
ATOM 828 C C . SER A 1 102 ? 18.836 2.510 -14.257 1.00 79.06 102 SER A C 1
ATOM 830 O O . SER A 1 102 ? 19.574 1.526 -14.277 1.00 79.06 102 SER A O 1
ATOM 832 N N . SER A 1 103 ? 18.478 3.109 -13.115 1.00 82.88 103 SER A N 1
ATOM 833 C CA . SER A 1 103 ? 18.963 2.730 -11.782 1.00 82.88 103 SER A CA 1
ATOM 834 C C . SER A 1 103 ? 18.129 1.643 -11.090 1.00 82.88 103 SER A 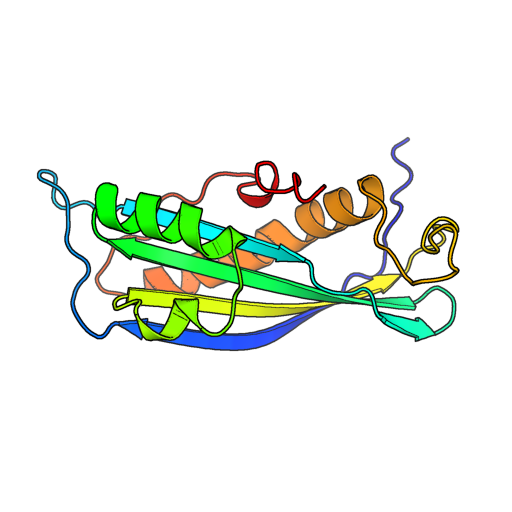C 1
ATOM 836 O O . SER A 1 103 ? 18.313 1.369 -9.907 1.00 82.88 103 SER A O 1
ATOM 838 N N . LEU A 1 104 ? 17.263 0.954 -11.838 1.00 84.25 104 LEU A N 1
ATOM 839 C CA . LEU A 1 104 ? 16.426 -0.148 -11.345 1.00 84.25 104 LEU A CA 1
ATOM 840 C C . LEU A 1 104 ? 17.192 -1.441 -11.041 1.00 84.25 104 LEU A C 1
ATOM 842 O O . LEU A 1 104 ? 16.571 -2.450 -10.718 1.00 84.25 104 LEU A O 1
ATOM 846 N N . LEU A 1 105 ? 18.515 -1.450 -11.187 1.00 83.75 105 LEU A N 1
ATOM 847 C CA . LEU A 1 105 ? 19.358 -2.591 -10.858 1.00 83.75 105 LEU A CA 1
ATOM 848 C C . LEU A 1 105 ? 20.319 -2.214 -9.734 1.00 83.75 105 LEU A C 1
ATOM 850 O O . LEU A 1 105 ? 21.012 -1.198 -9.813 1.00 83.75 105 LEU A O 1
ATOM 854 N N . ASP A 1 106 ? 20.373 -3.051 -8.699 1.00 83.88 106 ASP A N 1
ATOM 855 C CA . ASP A 1 106 ? 21.416 -2.955 -7.682 1.00 83.88 106 ASP A CA 1
ATOM 856 C C . ASP A 1 106 ? 22.771 -3.468 -8.211 1.00 83.88 106 ASP A C 1
ATOM 858 O O . ASP A 1 106 ? 22.930 -3.860 -9.371 1.00 83.88 106 ASP A O 1
ATOM 862 N N . LYS A 1 107 ? 23.783 -3.470 -7.337 1.00 83.44 107 LYS A N 1
ATOM 863 C CA . LYS A 1 107 ? 25.142 -3.926 -7.675 1.00 83.44 107 LYS A CA 1
ATOM 864 C C . LYS A 1 107 ? 25.222 -5.414 -8.034 1.00 83.44 107 LYS A C 1
ATOM 866 O O . LYS A 1 107 ? 26.194 -5.815 -8.669 1.00 83.44 107 LYS A O 1
ATOM 871 N N . ASP A 1 108 ? 24.222 -6.197 -7.645 1.00 87.19 108 ASP A N 1
ATOM 872 C CA . ASP A 1 108 ? 24.129 -7.637 -7.864 1.00 87.19 108 ASP A CA 1
ATOM 873 C C . ASP A 1 108 ? 23.180 -7.978 -9.035 1.00 87.19 108 ASP A C 1
ATOM 875 O O . ASP A 1 108 ? 22.886 -9.148 -9.280 1.00 87.19 108 ASP A O 1
ATOM 879 N N . ASN A 1 109 ? 22.751 -6.970 -9.809 1.00 82.00 109 ASN A N 1
ATOM 880 C CA . ASN A 1 109 ? 21.775 -7.062 -10.901 1.00 82.00 109 ASN A CA 1
ATOM 881 C C . ASN A 1 109 ? 20.373 -7.524 -10.467 1.00 82.00 109 ASN A C 1
ATOM 883 O O . ASN A 1 109 ? 19.616 -8.051 -11.290 1.00 82.00 109 ASN A O 1
ATOM 887 N N . ASN A 1 110 ? 19.995 -7.316 -9.207 1.00 84.12 110 ASN A N 1
ATOM 888 C CA . ASN A 1 110 ? 18.616 -7.506 -8.774 1.00 84.12 110 ASN A CA 1
ATOM 889 C C . ASN A 1 110 ? 17.788 -6.266 -9.101 1.00 84.12 110 ASN A C 1
ATOM 891 O O . ASN A 1 110 ? 18.268 -5.137 -8.997 1.00 84.12 110 ASN A O 1
ATOM 895 N N . LEU A 1 111 ? 16.520 -6.484 -9.454 1.00 85.56 111 LEU A N 1
ATOM 896 C CA . LEU A 1 111 ? 15.568 -5.396 -9.643 1.00 85.56 111 LEU A CA 1
ATOM 897 C C . LEU A 1 111 ? 15.281 -4.704 -8.306 1.00 85.56 111 LEU A C 1
ATOM 899 O O . LEU A 1 111 ? 14.843 -5.349 -7.352 1.00 85.56 111 LEU A O 1
ATOM 903 N N . ILE A 1 112 ? 15.487 -3.391 -8.266 1.00 86.94 112 ILE A N 1
ATOM 904 C CA . ILE A 1 112 ? 15.207 -2.523 -7.123 1.00 86.94 112 ILE A CA 1
ATOM 905 C C . ILE A 1 112 ? 14.365 -1.325 -7.548 1.00 86.94 112 ILE A C 1
ATOM 907 O O . ILE A 1 112 ? 14.358 -0.939 -8.713 1.00 86.94 112 ILE A O 1
ATOM 911 N N . ILE A 1 113 ? 13.685 -0.712 -6.580 1.00 83.75 113 ILE A N 1
ATOM 912 C CA . ILE A 1 113 ? 12.983 0.560 -6.769 1.00 83.75 113 ILE A CA 1
ATOM 913 C C . ILE A 1 113 ? 13.813 1.644 -6.083 1.00 83.75 113 ILE A C 1
ATOM 915 O O . ILE A 1 113 ? 13.886 1.648 -4.852 1.00 83.75 113 ILE A O 1
ATOM 919 N N . PRO A 1 114 ? 14.453 2.547 -6.844 1.00 83.69 114 PRO A N 1
ATOM 920 C CA . PRO A 1 114 ? 15.158 3.698 -6.297 1.00 83.69 114 PRO A CA 1
ATOM 921 C C . PRO A 1 114 ? 14.241 4.544 -5.418 1.00 83.69 114 PRO A C 1
ATOM 923 O O . PRO A 1 114 ? 13.043 4.644 -5.680 1.00 83.69 114 PRO A O 1
ATOM 926 N N . GLU A 1 115 ? 14.796 5.196 -4.396 1.00 82.12 115 GLU A N 1
ATOM 927 C CA . GLU A 1 115 ? 14.017 6.002 -3.446 1.00 82.12 115 GLU A CA 1
ATOM 928 C C . GLU A 1 115 ? 13.185 7.090 -4.143 1.00 82.12 115 GLU A C 1
ATOM 930 O O . GLU A 1 115 ? 12.018 7.279 -3.808 1.00 82.12 115 GLU A O 1
ATOM 935 N N . SER A 1 116 ? 13.747 7.762 -5.152 1.00 82.00 116 SER A N 1
ATOM 936 C CA . SER A 1 116 ? 13.043 8.779 -5.941 1.00 82.00 116 SER A CA 1
ATOM 937 C C . SER A 1 116 ? 11.820 8.210 -6.660 1.00 82.00 116 SER A C 1
ATOM 939 O O . SER A 1 116 ? 10.734 8.774 -6.561 1.00 82.00 116 SER A O 1
ATOM 941 N N . SER A 1 117 ? 11.987 7.064 -7.319 1.00 84.44 117 SER A N 1
ATOM 942 C CA . SER A 1 117 ? 10.934 6.384 -8.077 1.00 84.44 117 SER A CA 1
ATOM 943 C C . SER A 1 117 ? 9.888 5.785 -7.129 1.00 84.44 117 SER A C 1
ATOM 945 O O . SER A 1 117 ? 8.692 5.914 -7.359 1.00 84.44 117 SER A O 1
ATOM 947 N N . SER A 1 118 ? 10.317 5.229 -5.992 1.00 84.31 118 SER A N 1
ATOM 948 C CA . SER A 1 118 ? 9.435 4.767 -4.913 1.00 84.31 118 SER A CA 1
ATOM 949 C C . SER A 1 118 ? 8.569 5.905 -4.369 1.00 84.31 118 SER A C 1
ATOM 951 O O . SER A 1 118 ? 7.350 5.780 -4.257 1.00 84.31 118 SER A O 1
ATOM 953 N N . ARG A 1 119 ? 9.180 7.057 -4.080 1.00 86.75 119 ARG A N 1
ATOM 954 C CA . ARG A 1 119 ? 8.485 8.238 -3.573 1.00 86.75 119 ARG A CA 1
ATOM 955 C C . ARG A 1 119 ? 7.463 8.768 -4.576 1.00 86.75 119 ARG A C 1
ATOM 957 O O . ARG A 1 119 ? 6.318 8.995 -4.200 1.00 86.75 119 ARG A O 1
ATOM 964 N N . GLU A 1 120 ? 7.860 8.938 -5.833 1.00 88.06 120 GLU A N 1
ATOM 965 C CA . GLU A 1 120 ? 6.973 9.408 -6.902 1.00 88.06 120 GLU A CA 1
ATOM 966 C C . GLU A 1 120 ? 5.805 8.440 -7.134 1.00 88.06 120 GLU A C 1
ATOM 968 O O . GLU A 1 120 ? 4.654 8.865 -7.251 1.00 88.06 120 GLU A O 1
ATOM 973 N N . LEU A 1 121 ? 6.067 7.130 -7.115 1.00 88.56 121 LEU A N 1
ATOM 974 C CA . LEU A 1 121 ? 5.035 6.103 -7.215 1.00 88.56 121 LEU A CA 1
ATOM 975 C C . LEU A 1 121 ? 4.001 6.242 -6.091 1.00 88.56 121 LEU A C 1
ATOM 977 O O . LEU A 1 121 ? 2.797 6.208 -6.343 1.00 88.56 121 LEU A O 1
ATOM 981 N N . MET A 1 122 ? 4.460 6.427 -4.853 1.00 87.69 122 MET A N 1
ATOM 982 C CA . MET A 1 122 ? 3.577 6.559 -3.694 1.00 87.69 122 MET A CA 1
ATOM 983 C C . MET A 1 122 ? 2.806 7.874 -3.685 1.00 87.69 122 MET A C 1
ATOM 985 O O . MET A 1 122 ? 1.635 7.873 -3.317 1.00 87.69 122 MET A O 1
ATOM 989 N N . GLU A 1 123 ? 3.409 8.975 -4.138 1.00 89.88 123 GLU A N 1
ATOM 990 C CA . GLU A 1 123 ? 2.708 10.251 -4.321 1.00 89.88 123 GLU A CA 1
ATOM 991 C C . GLU A 1 123 ? 1.568 10.121 -5.342 1.00 89.88 123 GLU A C 1
ATOM 993 O O . GLU A 1 123 ? 0.473 10.638 -5.110 1.00 89.88 123 GLU A O 1
ATOM 998 N N . ASN A 1 124 ? 1.787 9.375 -6.428 1.00 88.75 124 ASN A N 1
ATOM 999 C CA . ASN A 1 124 ? 0.763 9.110 -7.438 1.00 88.75 124 ASN A CA 1
ATOM 1000 C C . ASN A 1 124 ? -0.310 8.124 -6.964 1.00 88.75 124 ASN A C 1
ATOM 1002 O O . ASN A 1 124 ? -1.481 8.260 -7.320 1.00 88.75 124 ASN A O 1
ATOM 1006 N N . ALA A 1 125 ? 0.074 7.124 -6.175 1.00 88.00 125 ALA A N 1
ATOM 1007 C CA . ALA A 1 125 ? -0.826 6.061 -5.765 1.00 88.00 125 ALA A CA 1
ATOM 1008 C C . ALA A 1 125 ? -1.645 6.427 -4.500 1.00 88.00 125 ALA A C 1
ATOM 1010 O O . ALA A 1 125 ? -2.790 5.988 -4.372 1.00 88.00 125 ALA A O 1
ATOM 1011 N N . GLU A 1 126 ? -1.126 7.285 -3.602 1.00 89.38 126 GLU A N 1
ATOM 1012 C CA . GLU A 1 126 ? -1.777 7.739 -2.352 1.00 89.38 126 GLU A CA 1
ATOM 1013 C C . GLU A 1 126 ? -3.271 8.103 -2.497 1.00 89.38 126 GLU A C 1
ATOM 1015 O O . GLU A 1 126 ? -4.075 7.610 -1.692 1.00 89.38 126 GLU A O 1
ATOM 1020 N N . PRO A 1 127 ? -3.691 8.920 -3.486 1.00 90.06 127 PRO A N 1
ATOM 1021 C CA . PRO A 1 127 ? -5.090 9.316 -3.640 1.00 90.06 127 PRO A CA 1
ATOM 1022 C C . PRO A 1 127 ? -6.049 8.127 -3.779 1.00 90.06 127 PRO A C 1
ATOM 1024 O O . PRO A 1 127 ? -7.113 8.138 -3.159 1.00 90.06 127 PRO A O 1
ATOM 1027 N N . TYR A 1 128 ? -5.650 7.078 -4.505 1.00 89.12 128 TYR A N 1
ATOM 1028 C CA . TYR A 1 128 ? -6.479 5.890 -4.725 1.00 89.12 128 TYR A CA 1
ATOM 1029 C C . TYR A 1 128 ? -6.688 5.093 -3.431 1.00 89.12 128 TYR A C 1
ATOM 1031 O O . TYR A 1 128 ? -7.797 4.634 -3.150 1.00 89.12 128 TYR A O 1
ATOM 1039 N N . PHE A 1 129 ? -5.657 4.978 -2.586 1.00 87.25 129 PHE A N 1
ATOM 1040 C CA . PHE A 1 129 ? -5.792 4.325 -1.277 1.00 87.25 129 PHE A CA 1
ATOM 1041 C C . PHE A 1 129 ? -6.677 5.126 -0.332 1.00 87.25 129 PHE A C 1
ATOM 1043 O O . PHE A 1 129 ? -7.519 4.557 0.366 1.00 87.25 129 PHE A O 1
ATOM 1050 N N .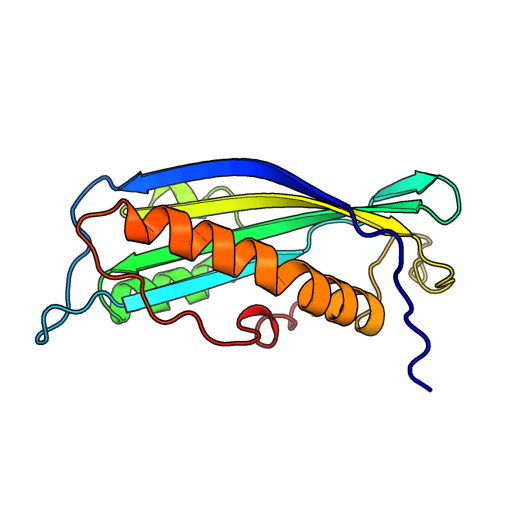 ARG A 1 130 ? -6.510 6.454 -0.311 1.00 87.69 130 ARG A N 1
ATOM 1051 C CA . ARG A 1 130 ? -7.330 7.338 0.527 1.00 87.69 130 ARG A CA 1
ATOM 1052 C C . ARG A 1 130 ? -8.799 7.268 0.120 1.00 87.69 130 ARG A C 1
ATOM 1054 O O . ARG A 1 130 ? -9.658 7.191 0.996 1.00 87.69 130 ARG A O 1
ATOM 1061 N N . GLU A 1 131 ? -9.084 7.237 -1.179 1.00 88.19 131 GLU A N 1
ATOM 1062 C CA . GLU A 1 131 ? -10.440 7.060 -1.696 1.00 88.19 131 GLU A CA 1
ATOM 1063 C C . GLU A 1 131 ? -11.021 5.686 -1.330 1.00 88.19 131 GLU A C 1
ATOM 1065 O O . GLU A 1 131 ? -12.155 5.613 -0.850 1.00 88.19 131 GLU A O 1
ATOM 1070 N N . LEU A 1 132 ? -10.249 4.601 -1.476 1.00 87.75 132 LEU A N 1
ATOM 1071 C CA . LEU A 1 132 ? -10.683 3.259 -1.075 1.00 87.75 132 LEU A CA 1
ATOM 1072 C C . LEU A 1 132 ? -11.064 3.215 0.412 1.00 87.75 132 LEU A C 1
ATOM 1074 O O . LEU A 1 132 ? -12.148 2.742 0.756 1.00 87.75 132 LEU A O 1
ATOM 1078 N N . LEU A 1 133 ? -10.209 3.746 1.289 1.00 83.19 133 LEU A N 1
ATOM 1079 C CA . LEU A 1 133 ? -10.475 3.787 2.727 1.00 83.19 133 LEU A CA 1
ATOM 1080 C C . LEU A 1 133 ? -11.706 4.639 3.047 1.00 83.19 133 LEU A C 1
ATOM 1082 O O . LEU A 1 133 ? -12.585 4.188 3.783 1.00 83.19 133 LEU A O 1
ATOM 1086 N N . ALA A 1 134 ? -11.820 5.832 2.461 1.00 84.06 134 ALA A N 1
ATOM 1087 C CA . ALA A 1 134 ? -12.982 6.695 2.657 1.00 84.06 134 ALA A CA 1
ATOM 1088 C C . ALA A 1 134 ? -14.288 6.003 2.230 1.00 84.06 134 ALA A C 1
ATOM 1090 O O . ALA A 1 134 ? -15.286 6.056 2.952 1.00 84.06 134 ALA A O 1
ATOM 1091 N N . ASN A 1 135 ? -14.273 5.293 1.101 1.00 84.81 135 ASN A N 1
ATOM 1092 C CA . ASN A 1 135 ? -15.421 4.538 0.606 1.00 84.81 135 ASN A CA 1
ATOM 1093 C C . ASN A 1 135 ? -15.804 3.372 1.526 1.00 84.81 135 ASN A C 1
ATOM 1095 O O . ASN A 1 135 ? -16.991 3.117 1.723 1.00 84.81 135 ASN A O 1
ATOM 1099 N N . ILE A 1 136 ? -14.833 2.684 2.122 1.00 80.50 136 ILE A N 1
ATOM 1100 C CA . ILE A 1 136 ? -15.100 1.583 3.055 1.00 80.50 136 ILE A CA 1
ATOM 1101 C C . ILE A 1 136 ? -15.700 2.109 4.356 1.00 80.50 136 ILE A C 1
ATOM 1103 O O . ILE A 1 136 ? -16.752 1.630 4.784 1.00 80.50 136 ILE A O 1
ATOM 1107 N N . PHE A 1 137 ? -15.089 3.129 4.957 1.00 78.06 137 PHE A N 1
ATOM 1108 C CA . PHE A 1 137 ? -15.577 3.674 6.222 1.00 78.06 137 PHE A CA 1
ATOM 1109 C C . PHE A 1 137 ? -16.901 4.424 6.078 1.00 78.06 137 PHE A C 1
ATOM 1111 O O . PHE A 1 137 ? -17.740 4.309 6.965 1.00 78.06 137 PHE A O 1
ATOM 1118 N N . SER A 1 138 ? -17.162 5.088 4.946 1.00 78.81 138 SER A N 1
ATOM 1119 C CA . SER A 1 138 ? -18.467 5.730 4.693 1.00 78.81 138 SER A CA 1
ATOM 1120 C C . SER A 1 138 ? -19.645 4.748 4.682 1.00 78.81 138 SER A C 1
ATOM 1122 O O . SER A 1 138 ? -20.786 5.147 4.903 1.00 78.81 138 SER A O 1
ATOM 1124 N N . ARG A 1 139 ? -19.379 3.460 4.433 1.00 73.19 139 ARG A N 1
ATOM 1125 C CA . ARG A 1 139 ? -20.373 2.378 4.481 1.00 73.19 139 ARG A CA 1
ATOM 1126 C C . ARG A 1 139 ? -20.440 1.695 5.844 1.00 73.19 139 ARG A C 1
ATOM 1128 O O . ARG A 1 139 ? -21.302 0.846 6.057 1.00 73.19 139 ARG A O 1
ATOM 1135 N N . SER A 1 140 ? -19.528 2.036 6.748 1.00 70.19 140 SER A N 1
ATOM 1136 C CA . SER A 1 140 ? -19.508 1.534 8.114 1.00 70.19 140 SER A CA 1
ATOM 1137 C C . SER A 1 140 ? -20.345 2.434 9.028 1.00 70.19 140 SER A C 1
ATOM 1139 O O . SER A 1 140 ? -20.610 3.592 8.720 1.00 70.19 140 SER A O 1
ATOM 1141 N N . THR A 1 141 ? -20.745 1.925 10.193 1.00 69.62 141 THR A N 1
ATOM 1142 C CA . THR A 1 141 ? -21.353 2.753 11.252 1.00 69.62 141 THR A CA 1
ATOM 1143 C C . THR A 1 141 ? -20.323 3.619 11.983 1.00 69.62 141 THR A C 1
ATOM 1145 O O . THR A 1 141 ? -20.662 4.286 12.958 1.00 69.62 141 THR A O 1
ATOM 1148 N N . MET A 1 142 ? -19.058 3.563 11.564 1.00 69.00 142 MET A N 1
ATOM 1149 C CA . MET A 1 142 ? -17.940 4.269 12.164 1.00 69.00 142 MET A CA 1
ATOM 1150 C C . MET A 1 142 ? -17.569 5.466 11.294 1.00 69.00 142 MET A C 1
ATOM 1152 O O . MET A 1 142 ? -17.554 5.382 10.067 1.00 69.00 142 MET A O 1
ATOM 1156 N N . SER A 1 143 ? -17.238 6.583 11.933 1.00 68.12 143 SER A N 1
ATOM 1157 C CA . SER A 1 143 ? -16.680 7.731 11.224 1.00 68.12 143 SER A CA 1
ATOM 1158 C C . SER A 1 143 ? -15.375 7.341 10.536 1.00 68.12 143 SER A C 1
ATOM 1160 O O . SER A 1 143 ? -14.552 6.638 11.126 1.00 68.12 143 SER A O 1
ATOM 1162 N N . THR A 1 144 ? -15.162 7.833 9.312 1.00 70.06 144 THR A N 1
ATOM 1163 C CA . THR A 1 144 ? -13.876 7.673 8.631 1.00 70.06 144 THR A CA 1
ATOM 1164 C C . THR A 1 144 ? -12.776 8.301 9.488 1.00 70.06 144 THR A C 1
ATOM 1166 O O . THR A 1 144 ? -12.849 9.497 9.786 1.00 70.06 144 THR A O 1
ATOM 1169 N N . PRO A 1 145 ? -11.768 7.524 9.898 1.00 70.75 145 PRO A N 1
ATOM 1170 C CA . PRO A 1 145 ? -10.670 8.030 10.702 1.00 70.75 145 PRO A CA 1
ATOM 1171 C C . PRO A 1 145 ? -9.819 9.028 9.899 1.00 70.75 145 PRO A C 1
ATOM 1173 O O . PRO A 1 145 ? -9.733 8.913 8.671 1.00 70.75 145 PRO A O 1
ATOM 1176 N N . PRO A 1 146 ? -9.166 10.005 10.553 1.00 71.56 146 PRO A N 1
ATOM 1177 C CA . PRO A 1 146 ? -8.261 10.916 9.865 1.00 71.56 146 PRO A CA 1
ATOM 1178 C C . PRO A 1 146 ? -7.047 10.140 9.333 1.00 71.56 146 PRO A C 1
ATOM 1180 O O . PRO A 1 146 ? -6.261 9.594 10.101 1.00 71.56 146 PRO A O 1
ATOM 1183 N N . ILE A 1 147 ? -6.891 10.099 8.007 1.00 77.38 147 ILE A N 1
ATOM 1184 C CA . ILE A 1 147 ? -5.734 9.490 7.336 1.00 77.38 147 ILE A CA 1
ATOM 1185 C C . ILE A 1 147 ? -4.680 10.587 7.116 1.00 77.38 147 ILE A C 1
ATOM 1187 O O . ILE A 1 147 ? -4.968 11.525 6.358 1.00 77.38 147 ILE A O 1
ATOM 1191 N N . PRO A 1 148 ? -3.487 10.503 7.742 1.00 78.88 148 PRO A N 1
ATOM 1192 C CA . PRO A 1 148 ? -2.420 11.480 7.540 1.00 78.88 148 PRO A CA 1
ATOM 1193 C C . PRO A 1 148 ? -2.017 11.565 6.067 1.00 78.88 148 PRO A C 1
ATOM 1195 O O . PRO A 1 148 ? -1.913 10.541 5.395 1.00 78.88 148 PRO A O 1
ATOM 1198 N N . PHE A 1 149 ? -1.773 12.775 5.564 1.00 84.00 149 PHE A N 1
ATOM 1199 C CA . PHE A 1 149 ? -1.146 12.948 4.253 1.00 84.00 149 PHE A CA 1
ATOM 1200 C C . PHE A 1 149 ? 0.257 12.339 4.282 1.00 84.00 149 PHE A C 1
ATOM 1202 O O . PHE A 1 149 ? 0.967 12.523 5.273 1.00 84.00 149 PHE A O 1
ATOM 1209 N N . ARG A 1 150 ? 0.641 11.621 3.221 1.00 84.88 150 ARG A N 1
ATOM 1210 C CA . ARG A 1 150 ? 1.948 10.959 3.109 1.00 84.88 150 ARG A CA 1
ATOM 1211 C C . ARG A 1 150 ? 2.256 10.019 4.275 1.00 84.88 150 ARG A C 1
ATOM 1213 O O . ARG A 1 150 ? 3.387 9.921 4.744 1.00 84.88 150 ARG A O 1
ATOM 1220 N N . PHE A 1 151 ? 1.247 9.276 4.734 1.00 79.62 151 PHE A N 1
ATOM 1221 C CA . PHE A 1 151 ? 1.380 8.289 5.817 1.00 79.62 151 PHE A CA 1
ATOM 1222 C C . PHE A 1 151 ? 2.490 7.241 5.576 1.00 79.62 151 PHE A C 1
ATOM 1224 O O . PHE A 1 151 ? 2.950 6.602 6.520 1.00 79.62 151 PHE A O 1
ATOM 1231 N N . TRP A 1 152 ? 2.930 7.079 4.327 1.00 80.25 152 TRP A N 1
ATOM 1232 C CA . TRP A 1 152 ? 3.995 6.181 3.889 1.00 80.25 152 TRP A CA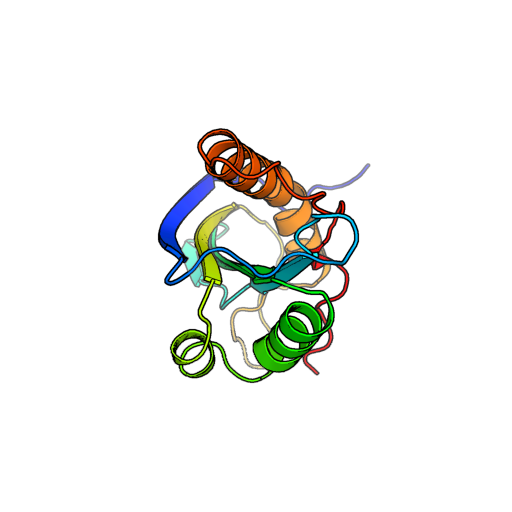 1
ATOM 1233 C C . TRP A 1 152 ? 5.421 6.756 4.030 1.00 80.25 152 TRP A C 1
ATOM 1235 O O . TRP A 1 152 ? 6.374 5.987 3.943 1.00 80.25 152 TRP A O 1
ATOM 1245 N N . GLU A 1 153 ? 5.611 8.064 4.269 1.00 75.94 153 GLU A N 1
ATOM 1246 C CA . GLU A 1 153 ? 6.951 8.691 4.328 1.00 75.94 153 GLU A CA 1
ATOM 1247 C C . GLU A 1 153 ? 7.809 8.203 5.508 1.00 75.94 153 GLU A C 1
ATOM 1249 O O . GLU A 1 153 ? 9.028 8.125 5.396 1.00 75.94 153 GLU A O 1
ATOM 1254 N N . ASN A 1 154 ? 7.192 7.822 6.628 1.00 55.62 154 ASN A N 1
ATOM 1255 C CA . ASN A 1 154 ? 7.901 7.469 7.867 1.00 55.62 154 ASN A CA 1
ATOM 1256 C C . ASN A 1 154 ? 8.324 5.989 7.961 1.00 55.62 154 ASN A C 1
ATOM 1258 O O . ASN A 1 154 ? 8.597 5.504 9.058 1.00 55.62 154 ASN A O 1
ATOM 1262 N N . MET A 1 155 ? 8.314 5.244 6.851 1.00 54.25 155 MET A N 1
ATOM 1263 C CA . MET A 1 155 ? 8.376 3.771 6.872 1.00 54.25 155 MET A CA 1
ATOM 1264 C C . MET A 1 155 ? 9.578 3.179 6.113 1.00 54.25 155 MET A C 1
ATOM 1266 O O . MET A 1 155 ? 9.719 1.959 6.057 1.00 54.25 155 MET A O 1
ATOM 1270 N N . TYR A 1 156 ? 10.476 4.017 5.584 1.00 41.25 156 TYR A N 1
ATOM 1271 C CA . TYR A 1 156 ? 11.691 3.597 4.873 1.00 41.25 156 TYR A CA 1
ATOM 1272 C C . TYR A 1 156 ? 12.944 3.690 5.751 1.00 41.25 156 TYR A C 1
ATOM 1274 O O . TYR A 1 156 ? 13.876 4.426 5.456 1.00 41.25 156 TYR A O 1
ATOM 1282 N N . GLU A 1 157 ? 13.003 2.908 6.823 1.00 32.81 157 GLU A N 1
ATOM 1283 C CA . GLU A 1 157 ? 14.295 2.464 7.357 1.00 32.81 157 GLU A CA 1
ATOM 1284 C C . GLU A 1 157 ? 14.252 0.947 7.545 1.00 32.81 157 GLU A C 1
ATOM 1286 O O . GLU A 1 157 ? 14.218 0.428 8.657 1.00 32.81 157 GLU A O 1
ATOM 1291 N N . VAL A 1 158 ? 14.251 0.215 6.430 1.00 33.56 158 VAL A N 1
ATOM 1292 C CA . VAL A 1 158 ? 14.812 -1.138 6.426 1.00 33.56 158 VAL A CA 1
ATOM 1293 C C . VAL A 1 158 ? 16.202 -0.999 5.818 1.00 33.56 158 VAL A C 1
ATOM 1295 O O . VAL A 1 158 ? 16.345 -0.887 4.603 1.00 33.56 158 VAL A O 1
ATOM 1298 N N . LYS A 1 159 ? 17.203 -0.878 6.696 1.00 28.19 159 LYS A N 1
ATOM 1299 C CA . LYS A 1 159 ? 18.617 -1.050 6.339 1.00 28.19 159 LYS A CA 1
ATOM 1300 C C . LYS A 1 159 ? 18.916 -2.506 6.016 1.00 28.19 159 LYS A C 1
ATOM 1302 O O . LYS A 1 159 ? 18.320 -3.378 6.687 1.00 28.19 159 LYS A O 1
#

Radius of gyration: 17.01 Å; chains: 1; bounding box: 46×36×48 Å

Sequence (159 aa):
MSTELISNISVTLSELKFDMQKFPNVDENNQVSVGIGTKIDSLKKIEIGHYSVHAVYFVYLGNEDEVEKNRKNWSEGNVKFIKNITNYFFADFNIEFDTEDSSLLDKDNNLIIPESSSRELMENAEPYFRELLANIFSRSTMSTPPIPFRFWENMYEVK

Foldseek 3Di:
DPPQQWDPKDKAWPDKDWAAQDDAAADPVRHKDKAKDWDWDFWDDPDVQKIKIKIKIKMAIHDPVLRVVLNVCCLPDPPVSVVPGNGMIMIIMIMMIGGPDPPLQDPVRGGDQDPVNVVSSCLVCVVVVVVVQCVVVVPPPHDRDDDDDPSVPVNPPPD

Secondary structure (DSSP, 8-state):
----SEEEEEEEEEEEEEEESSPPPP-TTSPPEEEEEEEEEEEEEEETTEEEEEEEEEEEEE-HHHHHHHHHHHTT-TTTGGGG-SEEEEEEEEEEEEE--TT-B-TTS-B---HHHHHHHHHHHHHHHHHHHHHHHHTSSSPPPP--TTTTGGG----